Protein AF-A0A946QAV5-F1 (afdb_monomer)

Radius of gyration: 17.62 Å; Cα contacts (8 Å, |Δi|>4): 30; chains: 1; bounding box: 37×36×40 Å

Nearest PDB structures (foldseek):
  7kvb-assembly1_a  TM=5.954E-01  e=5.630E+00  Murray Valley encephalitis virus
  7v3j-assembly1_D  TM=5.761E-01  e=4.257E+00  Dengue virus 2 Thailand/NGS-C/1944

Structure (mmCIF, N/CA/C/O backbone):
data_AF-A0A946QAV5-F1
#
_entry.id   AF-A0A946QAV5-F1
#
loop_
_atom_site.group_PDB
_atom_site.id
_atom_site.type_symbol
_atom_site.label_atom_id
_atom_site.label_alt_id
_atom_site.label_comp_id
_atom_site.label_asym_id
_atom_site.label_entity_id
_atom_site.label_seq_id
_atom_site.pdbx_PDB_ins_code
_atom_site.Cartn_x
_atom_site.Cartn_y
_atom_site.Cartn_z
_atom_site.occupancy
_atom_site.B_iso_or_equiv
_atom_site.auth_seq_id
_atom_site.auth_comp_id
_atom_site.auth_asym_id
_atom_site.auth_atom_id
_atom_site.pdbx_PDB_model_num
ATOM 1 N N . MET A 1 1 ? 8.650 31.275 -22.389 1.00 73.25 1 MET A N 1
ATOM 2 C CA . MET A 1 1 ? 8.679 29.804 -22.529 1.00 73.25 1 MET A CA 1
ATOM 3 C C . MET A 1 1 ? 9.175 29.261 -21.197 1.00 73.25 1 MET A C 1
ATOM 5 O O . MET A 1 1 ? 10.261 29.649 -20.790 1.00 73.25 1 MET A O 1
ATOM 9 N N . PHE A 1 2 ? 8.341 28.544 -20.441 1.00 73.88 2 PHE A N 1
ATOM 10 C CA . PHE A 1 2 ? 8.714 28.080 -19.098 1.00 73.88 2 PHE A CA 1
ATOM 11 C C . PHE A 1 2 ? 9.803 26.992 -19.214 1.00 73.88 2 PHE A C 1
ATOM 13 O O . PHE A 1 2 ? 9.682 26.144 -20.101 1.00 73.88 2 PHE A O 1
ATOM 20 N N . PRO A 1 3 ? 10.872 27.010 -18.394 1.00 84.19 3 PRO A N 1
ATOM 21 C CA . PRO A 1 3 ? 12.006 26.100 -18.551 1.00 84.19 3 PRO A CA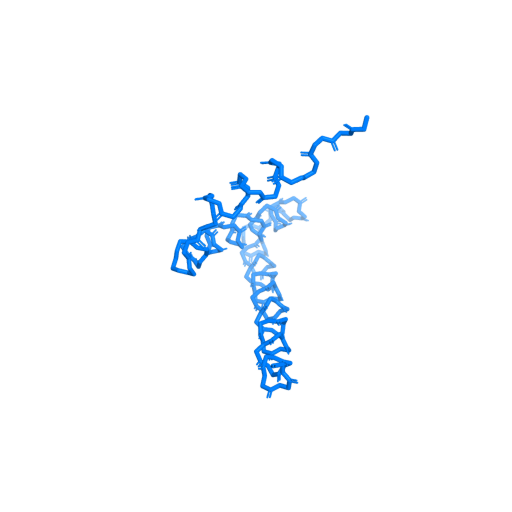 1
ATOM 22 C C . PRO A 1 3 ? 11.672 24.700 -18.013 1.00 84.19 3 PRO A C 1
ATOM 24 O O . PRO A 1 3 ? 12.048 24.332 -16.900 1.00 84.19 3 PRO A O 1
ATOM 27 N N . TRP A 1 4 ? 10.939 23.911 -18.804 1.00 83.69 4 TRP A N 1
ATOM 28 C CA . TRP A 1 4 ? 10.504 22.564 -18.411 1.00 83.69 4 TRP A CA 1
ATOM 29 C C . TRP A 1 4 ? 11.646 21.609 -18.077 1.00 83.69 4 TRP A C 1
ATOM 31 O O . TRP A 1 4 ? 11.510 20.782 -17.182 1.00 83.69 4 TRP A O 1
ATOM 41 N N . ASN A 1 5 ? 12.793 21.772 -18.725 1.00 84.38 5 ASN A N 1
ATOM 42 C CA . ASN A 1 5 ? 13.999 20.997 -18.455 1.00 84.38 5 ASN A CA 1
ATOM 43 C C . ASN A 1 5 ? 14.509 21.157 -17.012 1.00 84.38 5 ASN A C 1
ATOM 45 O O . ASN A 1 5 ? 14.978 20.187 -16.425 1.00 84.38 5 ASN A O 1
ATOM 49 N N . LEU A 1 6 ? 14.396 22.352 -16.422 1.00 80.88 6 LEU A N 1
ATOM 50 C CA . LEU A 1 6 ? 14.846 22.604 -15.049 1.00 80.88 6 LEU A CA 1
ATOM 51 C C . LEU A 1 6 ? 13.900 21.997 -14.008 1.00 80.88 6 LEU A C 1
ATOM 53 O O . LEU A 1 6 ? 14.361 21.523 -12.974 1.00 80.88 6 LEU A O 1
ATOM 57 N N . LEU A 1 7 ? 12.595 21.984 -14.294 1.00 78.25 7 LEU A N 1
ATOM 58 C CA . LEU A 1 7 ? 11.589 21.372 -13.426 1.00 78.25 7 LEU A CA 1
ATOM 59 C C . LEU A 1 7 ? 11.705 19.840 -13.437 1.00 78.25 7 LEU A C 1
ATOM 61 O O . LEU A 1 7 ? 11.724 19.223 -12.379 1.00 78.25 7 LEU A O 1
ATOM 65 N N . LEU A 1 8 ? 11.853 19.233 -14.618 1.00 79.25 8 LEU A N 1
ATOM 66 C CA . LEU A 1 8 ? 12.040 17.784 -14.755 1.00 79.25 8 LEU A CA 1
ATOM 67 C C . LEU A 1 8 ? 13.339 17.312 -14.088 1.00 79.25 8 LEU A C 1
ATOM 69 O O . LEU A 1 8 ? 13.318 16.342 -13.341 1.00 79.25 8 LEU A O 1
ATOM 73 N N . ALA A 1 9 ? 14.439 18.052 -14.258 1.00 73.44 9 ALA A N 1
ATOM 74 C CA . ALA A 1 9 ? 15.708 17.748 -13.595 1.00 73.44 9 ALA A CA 1
ATOM 75 C C . ALA A 1 9 ? 15.674 17.961 -12.068 1.00 73.44 9 ALA A C 1
ATOM 77 O O . ALA A 1 9 ? 16.503 17.413 -11.343 1.00 73.44 9 ALA A O 1
ATOM 78 N N . ALA A 1 10 ? 14.763 18.795 -11.556 1.00 67.5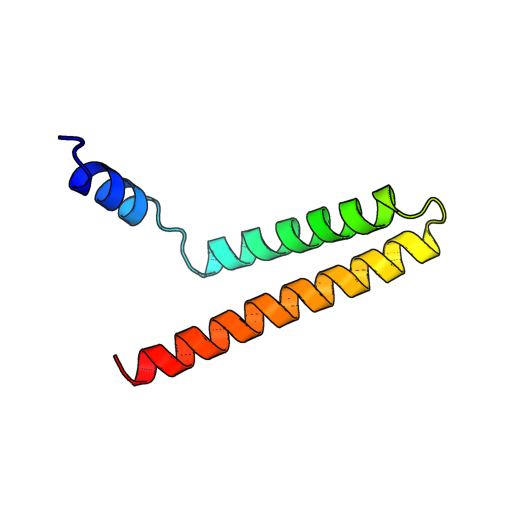6 10 ALA A N 1
ATOM 79 C CA . ALA A 1 10 ? 14.514 18.889 -10.118 1.00 67.56 10 ALA A CA 1
ATOM 80 C C . ALA A 1 10 ? 13.739 17.657 -9.621 1.00 67.56 10 ALA A C 1
ATOM 82 O O . ALA A 1 10 ? 14.140 17.050 -8.636 1.00 67.56 10 ALA A O 1
ATOM 83 N N . ILE A 1 11 ? 12.714 17.225 -10.363 1.00 71.88 11 ILE A N 1
ATOM 84 C CA . ILE A 1 11 ? 11.913 16.030 -10.048 1.00 71.88 11 ILE A CA 1
ATOM 85 C C . ILE A 1 11 ? 12.764 14.751 -10.081 1.00 71.88 11 ILE A C 1
ATOM 87 O O . ILE A 1 11 ? 12.627 13.912 -9.198 1.00 71.88 11 ILE A O 1
ATOM 91 N N . GLU A 1 12 ? 13.662 14.604 -11.060 1.00 70.94 12 GLU A N 1
ATOM 92 C CA . GLU A 1 12 ? 14.584 13.459 -11.131 1.00 70.94 12 GLU A CA 1
ATOM 93 C C . GLU A 1 12 ? 15.582 13.428 -9.968 1.00 70.94 12 GLU A C 1
ATOM 95 O O . GLU A 1 12 ? 15.959 12.350 -9.516 1.00 70.94 12 GLU A O 1
ATOM 100 N N . ARG A 1 13 ? 16.012 14.595 -9.469 1.00 65.94 13 ARG A N 1
ATOM 101 C CA . ARG A 1 13 ? 16.955 14.682 -8.342 1.00 65.94 13 ARG A CA 1
ATOM 102 C C . ARG A 1 13 ? 16.317 14.365 -6.993 1.00 65.94 13 ARG A C 1
ATOM 104 O O . ARG A 1 13 ? 17.010 13.833 -6.134 1.00 65.94 13 ARG A O 1
ATOM 111 N N . ASP A 1 14 ? 15.026 14.640 -6.844 1.00 66.06 14 ASP A N 1
ATOM 112 C CA . ASP A 1 14 ? 14.235 14.307 -5.653 1.00 66.06 14 ASP A CA 1
ATOM 113 C C . ASP A 1 14 ? 13.465 12.981 -5.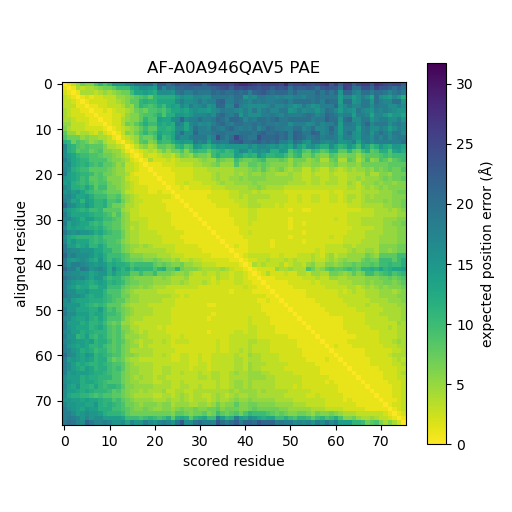809 1.00 66.06 14 ASP A C 1
ATOM 115 O O . ASP A 1 14 ? 12.544 12.686 -5.040 1.00 66.06 14 ASP A O 1
ATOM 119 N N . ALA A 1 15 ? 13.812 12.166 -6.812 1.00 72.25 15 ALA A N 1
ATOM 120 C CA . ALA A 1 15 ? 13.158 10.888 -7.044 1.00 72.25 15 ALA A CA 1
ATOM 121 C C . ALA A 1 15 ? 13.418 9.944 -5.861 1.00 72.25 15 ALA A C 1
ATOM 123 O O . ALA A 1 15 ? 14.515 9.412 -5.687 1.00 72.25 15 ALA A O 1
ATOM 124 N N . MET A 1 16 ? 12.383 9.735 -5.045 1.00 75.44 16 MET A N 1
ATOM 125 C CA . MET A 1 16 ? 12.449 8.833 -3.899 1.00 75.44 16 MET A CA 1
ATOM 126 C C . MET A 1 16 ? 12.813 7.425 -4.349 1.00 75.44 16 MET A C 1
ATOM 128 O O . MET A 1 16 ? 12.255 6.902 -5.323 1.00 75.44 16 MET A O 1
ATOM 132 N N . SER A 1 17 ? 13.696 6.786 -3.589 1.00 84.88 17 SER A N 1
ATOM 133 C CA . SER A 1 17 ? 14.014 5.377 -3.782 1.00 84.88 17 SER A CA 1
ATOM 134 C C . SER A 1 17 ? 12.750 4.517 -3.652 1.00 84.88 17 SER A C 1
ATOM 136 O O . SER A 1 17 ? 11.811 4.857 -2.928 1.00 84.88 17 SER A O 1
ATOM 138 N N . GLY A 1 18 ? 12.719 3.356 -4.315 1.00 82.31 18 GLY A N 1
ATOM 139 C CA . GLY A 1 18 ? 11.558 2.458 -4.239 1.00 82.31 18 GLY A CA 1
ATOM 140 C C . GLY A 1 18 ? 11.204 2.039 -2.803 1.00 82.31 18 GLY A C 1
ATOM 141 O O . GLY A 1 18 ? 10.035 1.839 -2.483 1.00 82.31 18 GLY A O 1
ATOM 142 N N . ILE A 1 19 ? 12.198 1.976 -1.911 1.00 86.06 19 ILE A N 1
ATOM 143 C CA . ILE A 1 19 ? 11.998 1.679 -0.487 1.00 86.06 19 ILE A CA 1
ATOM 144 C C . ILE A 1 19 ? 11.281 2.836 0.212 1.00 86.06 19 ILE A C 1
ATOM 146 O O . ILE A 1 19 ? 10.316 2.603 0.933 1.00 86.06 19 ILE A O 1
ATOM 150 N N . GLU A 1 20 ? 11.705 4.077 -0.017 1.00 88.06 20 GLU A N 1
ATOM 151 C CA . GLU A 1 20 ? 11.046 5.259 0.550 1.00 88.06 20 GLU A CA 1
ATOM 152 C C . GLU A 1 20 ? 9.605 5.402 0.049 1.00 88.06 20 GLU A C 1
ATOM 154 O O . GLU A 1 20 ? 8.707 5.716 0.831 1.00 88.06 20 GLU A O 1
ATOM 159 N N . GLN A 1 21 ? 9.359 5.088 -1.226 1.00 86.06 21 GLN A N 1
ATOM 160 C CA . GLN A 1 21 ? 8.007 5.059 -1.788 1.00 86.06 21 GLN A CA 1
ATOM 161 C C . GLN A 1 21 ? 7.127 4.015 -1.090 1.00 86.06 21 GLN A C 1
ATOM 163 O O . GLN A 1 21 ? 5.992 4.318 -0.725 1.00 86.06 21 GLN A O 1
ATOM 168 N N . LEU A 1 22 ? 7.645 2.806 -0.843 1.00 86.12 22 LEU A N 1
ATOM 169 C CA . LEU A 1 22 ? 6.924 1.763 -0.103 1.00 86.12 22 LEU A CA 1
ATOM 170 C C . LEU A 1 22 ? 6.675 2.155 1.361 1.00 86.12 22 LEU A C 1
ATOM 172 O O . LEU A 1 22 ? 5.582 1.925 1.885 1.00 86.12 22 LEU A O 1
ATOM 176 N N . LEU A 1 23 ? 7.661 2.782 2.008 1.00 90.56 23 LEU A N 1
ATOM 177 C CA . LEU A 1 23 ? 7.545 3.272 3.383 1.00 90.56 23 LEU A CA 1
ATOM 178 C C . LEU A 1 23 ? 6.488 4.369 3.519 1.00 90.56 23 LEU A C 1
ATOM 180 O O . LEU A 1 23 ? 5.800 4.408 4.536 1.00 90.56 23 LEU A O 1
ATOM 184 N N . LEU A 1 24 ? 6.324 5.226 2.508 1.00 90.44 24 LEU A N 1
ATOM 185 C CA . LEU A 1 24 ? 5.257 6.229 2.471 1.00 90.44 24 LEU A CA 1
ATOM 186 C C . LEU A 1 24 ? 3.909 5.660 2.030 1.00 90.44 24 LEU A C 1
ATOM 188 O O . LEU A 1 24 ? 2.865 6.142 2.472 1.00 90.44 24 LEU A O 1
ATOM 192 N N . PHE A 1 25 ? 3.907 4.630 1.188 1.00 90.31 25 PHE A N 1
ATOM 193 C CA . PHE A 1 25 ? 2.680 4.007 0.706 1.00 90.31 25 PHE A CA 1
ATOM 194 C C . PHE A 1 25 ? 1.843 3.445 1.858 1.00 90.31 25 PHE A C 1
ATOM 196 O O . PHE A 1 25 ? 0.635 3.679 1.922 1.00 90.31 25 PHE A O 1
ATOM 203 N N . PHE A 1 26 ? 2.483 2.761 2.809 1.00 92.06 26 PHE A N 1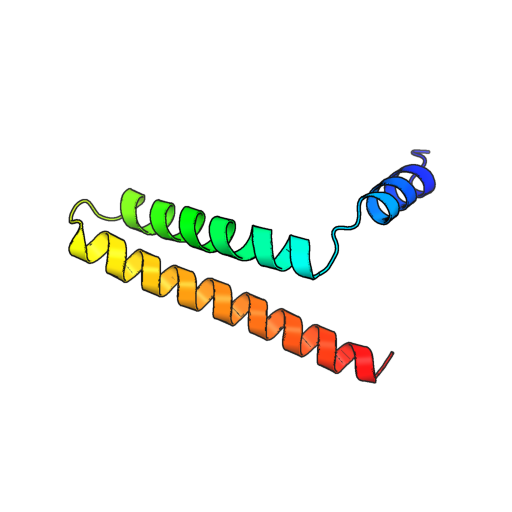
ATOM 204 C CA . PHE A 1 26 ? 1.792 2.157 3.947 1.00 92.06 26 PHE A CA 1
ATOM 205 C C . PHE A 1 26 ? 0.985 3.158 4.805 1.00 92.06 26 PHE A C 1
ATOM 207 O O . PHE A 1 26 ? -0.230 2.970 4.933 1.00 92.06 26 PHE A O 1
ATOM 214 N N . PRO A 1 27 ? 1.579 4.228 5.379 1.00 94.31 27 PRO A N 1
ATOM 215 C CA . PRO A 1 27 ? 0.829 5.196 6.175 1.00 94.31 27 PRO A CA 1
ATOM 216 C C . PRO A 1 27 ? -0.230 5.918 5.340 1.00 94.31 27 PRO A C 1
ATOM 218 O O . PRO A 1 27 ? -1.306 6.219 5.853 1.00 94.31 27 PRO A O 1
ATOM 221 N N . LEU A 1 28 ? 0.024 6.146 4.050 1.00 93.50 28 LEU A N 1
ATOM 222 C CA . LEU A 1 28 ? -0.920 6.815 3.162 1.00 93.50 28 LEU A CA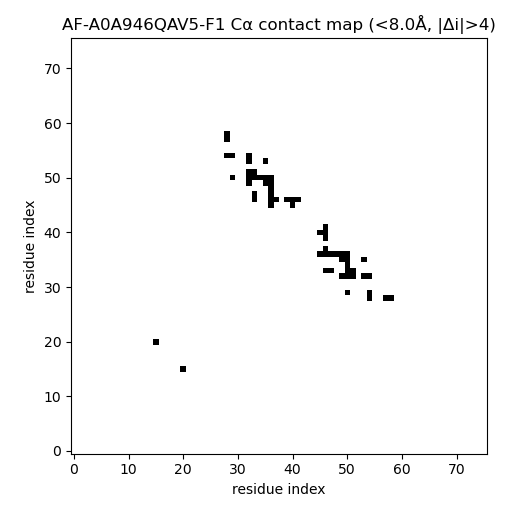 1
ATOM 223 C C . LEU A 1 28 ? -2.183 5.974 2.932 1.00 93.50 28 LEU A C 1
ATOM 225 O O . LEU A 1 28 ? -3.298 6.483 3.074 1.00 93.50 28 LEU A O 1
ATOM 229 N N . VAL A 1 29 ? -2.032 4.675 2.658 1.00 95.44 29 VAL A N 1
ATOM 230 C CA . 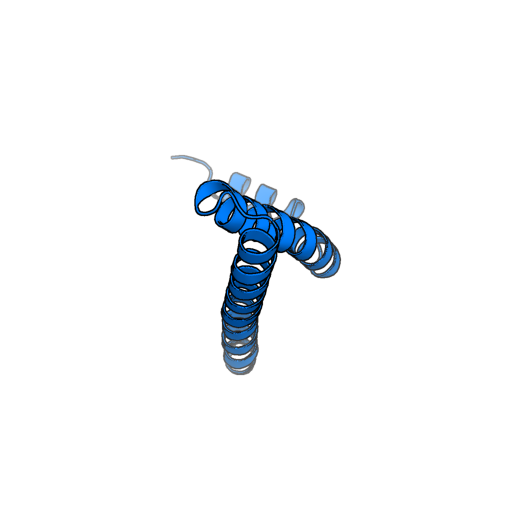VAL A 1 29 ? -3.161 3.737 2.541 1.00 95.44 29 VAL A CA 1
ATOM 231 C C . VAL A 1 29 ? -3.894 3.598 3.872 1.00 95.44 29 VAL A C 1
ATOM 233 O O . VAL A 1 29 ? -5.126 3.618 3.900 1.00 95.44 29 VAL A O 1
ATOM 236 N N . LEU A 1 30 ? -3.158 3.497 4.979 1.00 94.94 30 LEU A N 1
ATOM 237 C CA . LEU A 1 30 ? -3.742 3.325 6.306 1.00 94.94 30 LEU A CA 1
ATOM 238 C C . LEU A 1 30 ? -4.592 4.538 6.717 1.00 94.94 30 LEU A C 1
ATOM 240 O O . LEU A 1 30 ? -5.755 4.374 7.089 1.00 94.94 30 LEU A O 1
ATOM 244 N N . ILE A 1 31 ? -4.042 5.751 6.602 1.00 96.69 31 ILE A N 1
ATOM 245 C CA . ILE A 1 31 ? -4.731 6.990 6.985 1.00 96.69 31 ILE A CA 1
ATOM 246 C C . ILE A 1 31 ? -5.918 7.256 6.055 1.00 96.69 31 ILE A C 1
ATOM 248 O O . ILE A 1 31 ? -7.019 7.505 6.542 1.00 96.69 31 ILE A O 1
ATOM 252 N N . SER A 1 32 ? -5.737 7.163 4.733 1.00 95.00 32 SER A N 1
ATOM 253 C CA . SER A 1 32 ? -6.825 7.414 3.773 1.00 95.00 32 SER A CA 1
ATOM 254 C C . SER A 1 32 ? -8.005 6.456 3.963 1.00 95.00 32 SER A C 1
ATOM 256 O O . SER A 1 32 ? -9.162 6.883 3.962 1.00 95.00 32 SER A O 1
ATOM 258 N N . SER A 1 33 ? -7.726 5.175 4.207 1.00 95.94 33 SER A N 1
ATOM 259 C CA . SER A 1 33 ? -8.765 4.171 4.436 1.00 95.94 33 SER A CA 1
ATOM 260 C C . SER A 1 33 ? -9.486 4.375 5.768 1.00 95.94 33 SER A C 1
ATOM 262 O O . SER A 1 33 ? -10.705 4.209 5.847 1.00 95.94 33 SER A O 1
ATOM 264 N N . LEU A 1 34 ? -8.757 4.779 6.813 1.00 95.00 34 LEU A N 1
ATOM 265 C CA . LEU A 1 34 ? -9.348 5.102 8.110 1.00 95.00 34 LEU A CA 1
ATOM 266 C C . LEU A 1 34 ? -10.258 6.334 8.015 1.00 95.00 34 LEU A C 1
ATOM 268 O O . LEU A 1 34 ? -11.388 6.286 8.497 1.00 95.00 34 LEU A O 1
ATOM 272 N N . VAL A 1 35 ? -9.810 7.398 7.341 1.00 96.44 35 VAL A N 1
ATOM 273 C CA . VAL A 1 35 ? -10.616 8.605 7.084 1.00 96.44 35 VAL A CA 1
ATOM 274 C C . VAL A 1 35 ? -11.899 8.251 6.330 1.00 96.44 35 VAL A C 1
ATOM 276 O O . VAL A 1 35 ? -12.981 8.716 6.696 1.00 96.44 35 VAL A O 1
ATOM 279 N N . TYR A 1 36 ? -11.814 7.374 5.328 1.00 94.25 36 TYR A N 1
ATOM 280 C CA . TYR A 1 36 ? -12.998 6.885 4.623 1.00 94.25 36 TYR A CA 1
ATOM 281 C C . TYR A 1 36 ? -13.987 6.172 5.563 1.00 94.25 36 TYR A C 1
ATOM 283 O O . TYR A 1 36 ? -15.187 6.443 5.525 1.00 94.25 36 TYR A O 1
ATOM 291 N N . GLY A 1 37 ? -13.501 5.282 6.434 1.00 92.44 37 GLY A N 1
ATOM 292 C CA . GLY A 1 37 ? -14.359 4.565 7.382 1.00 92.44 37 GLY A CA 1
ATOM 293 C C . GLY A 1 37 ? -15.025 5.497 8.400 1.00 92.44 37 GLY A C 1
ATOM 294 O O . GLY A 1 37 ? -16.229 5.392 8.633 1.00 92.44 37 GLY A O 1
ATOM 295 N N . VAL A 1 38 ? -14.249 6.424 8.972 1.00 95.62 38 VAL A N 1
ATOM 296 C CA . VAL A 1 38 ? -14.693 7.356 10.025 1.00 95.62 38 VAL A CA 1
ATOM 297 C C . VAL A 1 38 ? -15.716 8.363 9.503 1.00 95.62 38 VAL A C 1
ATOM 299 O O . VAL A 1 38 ? -16.666 8.692 10.203 1.00 95.62 38 VAL A O 1
ATOM 302 N N . THR A 1 39 ? -15.566 8.840 8.267 1.00 95.38 39 THR A N 1
ATOM 303 C CA . THR A 1 39 ? -16.509 9.814 7.687 1.00 95.38 39 THR A CA 1
ATOM 304 C C . THR A 1 39 ? -17.874 9.212 7.361 1.00 95.38 39 THR A C 1
ATOM 306 O O . THR A 1 39 ? -18.859 9.943 7.275 1.00 95.38 39 THR A O 1
ATOM 309 N N . ARG A 1 40 ? -17.956 7.887 7.182 1.00 90.44 40 ARG A N 1
ATOM 310 C CA . ARG A 1 40 ? -19.181 7.206 6.739 1.00 90.44 40 ARG A CA 1
ATOM 311 C C . ARG A 1 40 ? -19.935 6.491 7.856 1.00 90.44 40 ARG A C 1
ATOM 313 O O . ARG A 1 40 ? -21.123 6.200 7.701 1.00 90.44 40 ARG A O 1
ATOM 320 N N . HIS A 1 41 ? -19.263 6.170 8.956 1.00 93.19 41 HIS A N 1
ATOM 321 C CA . HIS A 1 41 ? -19.819 5.334 10.012 1.00 93.19 41 HIS A CA 1
ATOM 322 C C . HIS A 1 41 ? -19.434 5.850 11.397 1.00 93.19 41 HIS A C 1
ATOM 324 O O . HIS A 1 41 ? -18.289 6.193 11.641 1.00 93.19 41 HIS A O 1
ATOM 330 N N . GLU A 1 42 ? -20.382 5.815 12.334 1.00 88.75 42 GLU A N 1
ATOM 331 C CA . GLU A 1 42 ? -20.154 6.219 13.734 1.00 88.75 42 GLU A CA 1
ATOM 332 C C . GLU A 1 42 ? -19.771 5.031 14.631 1.00 88.75 42 GLU A C 1
ATOM 334 O O . GLU A 1 42 ? -19.189 5.174 15.703 1.00 88.75 42 GLU A O 1
ATOM 339 N N . ARG A 1 43 ? -20.105 3.812 14.192 1.00 95.50 43 ARG A N 1
ATOM 340 C CA . ARG A 1 43 ? -19.823 2.581 14.930 1.00 95.50 43 ARG A CA 1
ATOM 341 C C . ARG A 1 43 ? -18.406 2.102 14.641 1.00 95.50 43 ARG A C 1
ATOM 343 O O . ARG A 1 43 ? -18.152 1.570 13.5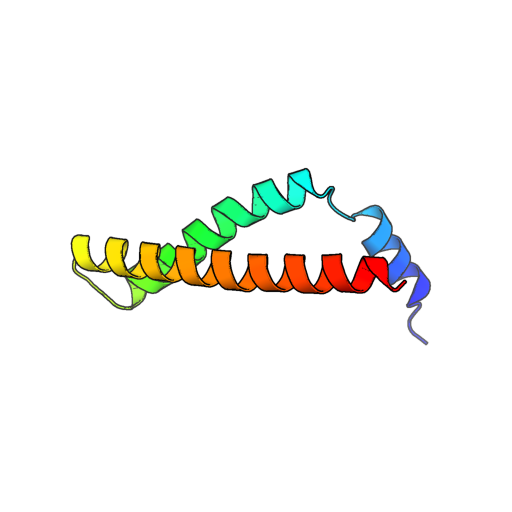61 1.00 95.50 43 ARG A O 1
ATOM 350 N N . TRP A 1 44 ? -17.541 2.156 15.653 1.00 93.38 44 TRP A N 1
ATOM 351 C CA . TRP A 1 44 ? -16.169 1.628 15.636 1.00 93.38 44 TRP A CA 1
ATOM 352 C C . TRP A 1 44 ? -15.968 0.298 14.884 1.00 93.38 44 TRP A C 1
ATOM 354 O O . TRP A 1 44 ? -15.132 0.263 13.982 1.00 93.38 44 TRP A O 1
ATOM 364 N N . PRO A 1 45 ? -16.727 -0.787 15.147 1.00 94.88 45 PRO A N 1
ATOM 365 C CA . PRO A 1 45 ? -16.503 -2.054 14.441 1.00 94.88 45 PRO A CA 1
ATOM 366 C C . PRO A 1 45 ? -16.795 -1.973 12.934 1.00 94.88 45 PRO A C 1
ATOM 368 O O . PRO A 1 45 ? -16.194 -2.701 12.147 1.00 94.88 45 PRO A O 1
ATOM 371 N N . VAL A 1 46 ? -17.701 -1.086 12.511 1.00 93.81 46 VAL 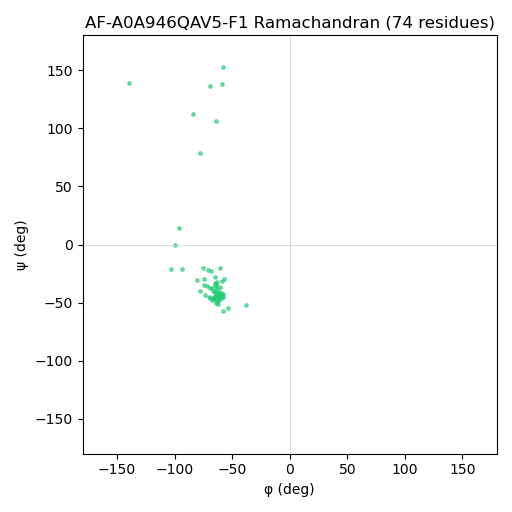A N 1
ATOM 372 C CA . VAL A 1 46 ? -18.017 -0.874 11.091 1.00 93.81 46 VAL A CA 1
ATOM 373 C C . VAL A 1 46 ? -16.939 -0.019 10.428 1.00 93.81 46 VAL A C 1
ATOM 375 O O . VAL A 1 46 ? -16.514 -0.352 9.325 1.00 93.81 46 VAL A O 1
ATOM 378 N N . ILE A 1 47 ? -16.444 1.012 11.125 1.00 95.50 47 ILE A N 1
ATOM 379 C CA . ILE A 1 47 ? -15.332 1.862 10.671 1.00 95.50 47 ILE A CA 1
ATOM 380 C C . ILE A 1 47 ? -14.123 1.001 10.307 1.00 95.50 47 ILE A C 1
ATOM 382 O O . ILE A 1 47 ? -13.650 1.068 9.176 1.00 95.50 47 ILE A O 1
ATOM 386 N N . PHE A 1 48 ? -13.654 0.153 11.230 1.00 95.00 48 PHE A N 1
ATOM 387 C CA . PHE A 1 48 ? -12.467 -0.672 10.988 1.00 95.00 48 PHE A CA 1
ATOM 388 C C . PHE A 1 48 ? -12.669 -1.680 9.857 1.00 95.00 48 PHE A C 1
ATOM 390 O O . PHE A 1 48 ? -11.751 -1.907 9.074 1.00 95.00 48 PHE A O 1
ATOM 397 N N . ARG A 1 49 ? -13.869 -2.258 9.726 1.00 96.31 49 ARG A N 1
ATOM 398 C CA . ARG A 1 49 ? -14.172 -3.203 8.645 1.00 96.31 49 ARG A CA 1
ATOM 399 C C . ARG A 1 49 ? -14.145 -2.534 7.273 1.00 96.31 49 ARG A C 1
ATOM 401 O O . ARG A 1 49 ? -13.548 -3.081 6.347 1.00 96.31 49 ARG A O 1
ATOM 408 N N . GLU A 1 50 ? -14.789 -1.379 7.129 1.00 95.62 50 GLU A N 1
ATOM 409 C CA . GLU A 1 50 ? -14.807 -0.663 5.850 1.00 95.62 50 GLU A CA 1
ATOM 410 C C . GLU A 1 50 ? -13.447 -0.027 5.537 1.00 95.62 50 GLU A C 1
ATOM 412 O O . GLU A 1 50 ? -13.014 -0.069 4.387 1.00 95.62 50 GLU A O 1
ATOM 417 N N . ALA A 1 51 ? -12.727 0.466 6.548 1.00 95.31 51 ALA A N 1
ATOM 418 C CA . ALA A 1 51 ? -11.351 0.927 6.390 1.00 95.31 51 ALA A CA 1
ATOM 419 C C . ALA A 1 51 ? -10.428 -0.212 5.927 1.00 95.31 51 ALA A C 1
ATOM 421 O O . ALA A 1 51 ? -9.695 -0.052 4.958 1.00 95.31 51 ALA A O 1
ATOM 422 N N . ALA A 1 52 ? -10.501 -1.396 6.542 1.00 96.44 52 ALA A N 1
ATOM 423 C CA . ALA A 1 52 ? -9.713 -2.550 6.107 1.00 96.44 52 ALA A CA 1
ATOM 424 C C . ALA A 1 52 ? -10.061 -2.970 4.672 1.00 96.44 52 ALA A C 1
ATOM 426 O O . ALA A 1 52 ? -9.168 -3.222 3.864 1.00 96.44 52 ALA A O 1
ATOM 427 N N . ARG A 1 53 ? -11.355 -2.990 4.324 1.00 96.44 53 ARG A N 1
ATOM 428 C CA . ARG A 1 53 ? -11.804 -3.271 2.955 1.00 96.44 53 ARG A CA 1
ATOM 429 C C . ARG A 1 53 ? -11.221 -2.265 1.959 1.00 96.44 53 ARG A C 1
ATOM 431 O O . ARG A 1 53 ? -10.742 -2.683 0.909 1.00 96.44 53 ARG A O 1
ATOM 438 N N . MET A 1 54 ? -11.235 -0.970 2.276 1.00 96.31 54 MET A N 1
ATOM 439 C CA . MET A 1 54 ? -10.651 0.054 1.403 1.00 96.31 54 MET A CA 1
ATOM 440 C C . MET A 1 54 ? -9.135 -0.061 1.283 1.00 96.31 54 MET A C 1
ATOM 442 O O . MET A 1 54 ? -8.615 0.029 0.174 1.00 96.31 54 MET A O 1
ATOM 446 N N . ALA A 1 55 ? -8.438 -0.353 2.380 1.00 96.19 55 ALA A N 1
ATOM 447 C CA . ALA A 1 55 ? -6.996 -0.565 2.356 1.00 96.19 55 ALA A CA 1
ATOM 448 C C . ALA A 1 55 ? -6.615 -1.730 1.431 1.00 96.19 55 ALA A C 1
ATOM 450 O O . ALA A 1 55 ? -5.673 -1.616 0.646 1.00 96.19 55 ALA A O 1
ATOM 451 N N . VAL A 1 56 ? -7.387 -2.824 1.467 1.00 97.31 56 VAL A N 1
ATOM 452 C CA . VAL A 1 56 ? -7.210 -3.965 0.557 1.00 97.31 56 VAL A CA 1
ATOM 453 C C . VAL A 1 56 ? -7.447 -3.559 -0.897 1.00 97.31 56 VAL A C 1
ATOM 455 O O . VAL A 1 56 ? -6.631 -3.902 -1.747 1.00 97.31 56 VAL A O 1
ATOM 458 N N . TRP A 1 57 ? -8.510 -2.808 -1.201 1.00 97.25 57 TRP A N 1
ATOM 459 C CA . TRP A 1 57 ? -8.779 -2.358 -2.573 1.00 97.25 57 TRP A CA 1
ATOM 460 C C . TRP A 1 57 ? -7.707 -1.408 -3.110 1.00 97.25 57 TRP A C 1
ATOM 462 O O . TRP A 1 57 ? -7.290 -1.564 -4.257 1.00 97.25 57 TRP A O 1
ATOM 472 N N . PHE A 1 58 ? -7.221 -0.470 -2.293 1.00 94.75 58 PHE A N 1
ATOM 473 C CA . PHE A 1 58 ? -6.113 0.409 -2.672 1.00 94.75 58 PHE A CA 1
ATOM 474 C C . PHE A 1 58 ? -4.821 -0.371 -2.899 1.00 94.75 58 PHE A C 1
ATOM 476 O O . PHE A 1 58 ? -4.174 -0.188 -3.928 1.00 94.75 58 PHE A O 1
ATOM 483 N N . GLY A 1 59 ? -4.473 -1.280 -1.986 1.00 94.56 59 GLY A N 1
ATOM 484 C CA . GLY A 1 59 ? -3.318 -2.162 -2.148 1.00 94.56 59 GLY A CA 1
ATOM 485 C C . GLY A 1 59 ? -3.411 -3.015 -3.413 1.00 94.56 59 GLY A C 1
ATOM 486 O O . GLY A 1 59 ? -2.451 -3.087 -4.177 1.00 94.56 59 GLY A O 1
ATOM 487 N N . PHE A 1 60 ? -4.580 -3.606 -3.668 1.00 96.62 60 PHE A N 1
ATOM 488 C CA . PHE A 1 60 ? -4.832 -4.429 -4.848 1.00 96.62 60 PHE A CA 1
ATOM 489 C C . PHE A 1 60 ? -4.691 -3.625 -6.141 1.00 96.62 60 PHE A C 1
ATOM 491 O O . PHE A 1 60 ? -3.937 -4.022 -7.025 1.00 96.62 60 PHE A O 1
ATOM 498 N N . PHE A 1 61 ? -5.363 -2.477 -6.241 1.00 96.06 61 PHE A N 1
ATOM 499 C CA . PHE A 1 61 ? -5.308 -1.640 -7.437 1.00 96.06 61 PHE A CA 1
ATOM 500 C C . PHE A 1 61 ? -3.885 -1.149 -7.729 1.00 96.06 61 PHE A C 1
ATOM 502 O O . PHE A 1 61 ? -3.400 -1.299 -8.852 1.00 96.06 61 PHE A O 1
ATOM 509 N N . THR A 1 62 ? -3.189 -0.628 -6.715 1.00 93.31 62 THR A N 1
ATOM 510 C CA . THR A 1 62 ? -1.797 -0.190 -6.861 1.00 93.31 62 THR A CA 1
ATOM 511 C C . THR A 1 62 ? -0.892 -1.356 -7.253 1.00 93.31 62 THR A C 1
ATOM 513 O O . THR A 1 62 ? -0.103 -1.225 -8.185 1.00 93.31 62 THR A O 1
ATOM 516 N N . GLY A 1 63 ? -1.042 -2.521 -6.618 1.00 93.50 63 GLY A N 1
ATOM 517 C CA . GLY A 1 63 ? -0.300 -3.730 -6.977 1.00 93.50 63 GLY A CA 1
ATOM 518 C C . GLY A 1 63 ? -0.529 -4.158 -8.429 1.00 93.50 63 GLY A C 1
ATOM 519 O O . GLY A 1 63 ? 0.431 -4.450 -9.139 1.00 93.50 63 GLY A O 1
ATOM 520 N N . CYS A 1 64 ? -1.775 -4.120 -8.911 1.00 96.81 64 CYS A N 1
ATOM 521 C CA . CYS A 1 64 ? -2.087 -4.384 -10.315 1.00 96.81 64 CYS A CA 1
ATOM 522 C C . CYS A 1 64 ? -1.381 -3.400 -11.254 1.00 96.81 64 CYS A C 1
ATOM 524 O O . CYS A 1 64 ? -0.813 -3.831 -12.255 1.00 96.81 64 CYS A O 1
ATOM 526 N N . MET A 1 65 ? -1.367 -2.103 -10.932 1.00 94.88 65 MET A N 1
ATOM 527 C CA . MET A 1 65 ? -0.635 -1.107 -11.723 1.00 94.88 65 MET A CA 1
ATOM 528 C C . MET A 1 65 ? 0.866 -1.407 -11.768 1.00 94.88 65 MET A C 1
ATOM 530 O O . MET A 1 65 ? 1.450 -1.391 -12.851 1.00 94.88 65 MET A O 1
ATOM 534 N N . PHE A 1 66 ? 1.476 -1.766 -10.634 1.00 91.44 66 PHE A N 1
ATOM 535 C CA . PHE A 1 66 ? 2.881 -2.185 -10.593 1.00 91.44 66 PHE A CA 1
ATOM 536 C C . PHE A 1 66 ? 3.147 -3.406 -11.475 1.00 91.44 66 PHE A C 1
ATOM 538 O O . PHE A 1 66 ? 4.125 -3.407 -12.216 1.00 91.44 66 PHE A O 1
ATOM 545 N N . ILE A 1 67 ? 2.273 -4.417 -11.447 1.00 95.31 67 ILE A N 1
ATOM 546 C CA . ILE A 1 67 ? 2.403 -5.610 -12.297 1.00 95.31 67 ILE A CA 1
ATOM 547 C C . ILE A 1 67 ? 2.333 -5.235 -13.780 1.00 95.31 67 ILE A C 1
ATOM 549 O O . ILE A 1 67 ? 3.146 -5.717 -14.564 1.00 95.31 67 ILE A O 1
ATOM 553 N N . VAL A 1 68 ? 1.390 -4.372 -14.174 1.00 95.50 68 VAL A N 1
ATOM 554 C CA . VAL A 1 68 ? 1.250 -3.925 -15.570 1.00 95.50 68 VAL A CA 1
ATOM 555 C C . VAL A 1 68 ? 2.501 -3.167 -16.013 1.00 95.50 68 VAL A C 1
ATOM 557 O O . VAL A 1 68 ? 3.067 -3.498 -17.052 1.00 95.50 68 VAL A O 1
ATOM 560 N N . VAL A 1 69 ? 2.969 -2.195 -15.227 1.00 91.75 69 VAL A N 1
ATOM 561 C CA . VAL A 1 69 ? 4.185 -1.428 -15.552 1.00 91.75 69 VAL A CA 1
ATOM 562 C C . VAL A 1 69 ? 5.408 -2.343 -15.621 1.00 91.75 69 VAL A C 1
ATOM 564 O O . VAL A 1 69 ? 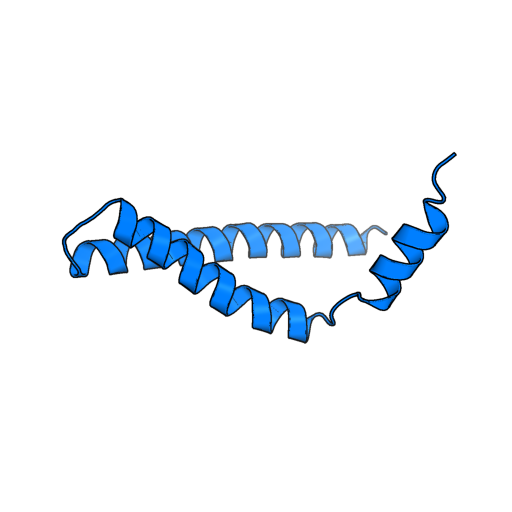6.202 -2.234 -16.552 1.00 91.75 69 VAL A O 1
ATOM 567 N N . PHE A 1 70 ? 5.533 -3.289 -14.690 1.00 90.75 70 PHE A N 1
ATOM 568 C CA . PHE A 1 70 ? 6.609 -4.277 -14.692 1.00 90.75 70 PHE A CA 1
ATOM 569 C C . PHE A 1 70 ? 6.569 -5.174 -15.936 1.00 90.75 70 PHE A C 1
ATOM 571 O O . PHE A 1 70 ? 7.599 -5.399 -16.565 1.00 90.75 70 PHE A O 1
ATOM 578 N N . ALA A 1 71 ? 5.385 -5.641 -16.338 1.00 95.69 71 ALA A N 1
ATOM 579 C CA . ALA A 1 71 ? 5.220 -6.437 -17.551 1.00 95.69 71 ALA A CA 1
ATOM 580 C C . ALA A 1 71 ? 5.577 -5.637 -18.814 1.00 95.69 71 ALA A C 1
ATOM 582 O O . ALA A 1 71 ? 6.263 -6.153 -19.693 1.00 95.69 71 ALA A O 1
ATOM 583 N N . LEU A 1 72 ? 5.157 -4.370 -18.894 1.00 95.12 72 LEU A N 1
ATOM 584 C CA . LEU A 1 72 ? 5.501 -3.479 -20.007 1.00 95.12 72 LEU A CA 1
ATOM 585 C C . LEU A 1 72 ? 6.999 -3.170 -20.066 1.00 95.12 72 LEU A C 1
ATOM 587 O O . LEU A 1 72 ? 7.545 -3.075 -21.161 1.00 95.12 72 LEU A O 1
ATOM 591 N N . SER A 1 73 ? 7.676 -3.086 -18.917 1.00 91.38 73 SER A N 1
ATOM 592 C CA . SER A 1 73 ? 9.132 -2.917 -18.861 1.00 91.38 73 SER A CA 1
ATOM 593 C C . SER A 1 73 ? 9.897 -4.061 -19.530 1.00 91.38 73 SER A C 1
ATOM 595 O O . SER A 1 73 ? 11.053 -3.868 -19.877 1.00 91.38 73 SER A O 1
ATOM 597 N N . TRP A 1 74 ? 9.291 -5.239 -19.715 1.00 92.06 74 TRP A N 1
ATOM 598 C CA . TRP A 1 74 ? 9.921 -6.348 -20.438 1.00 92.06 74 TRP A CA 1
ATOM 599 C C . TRP A 1 74 ? 9.939 -6.142 -21.959 1.00 92.06 74 TRP A C 1
ATOM 601 O O . TRP A 1 74 ? 10.713 -6.783 -22.667 1.00 92.06 74 TRP A O 1
ATOM 611 N N . PHE A 1 75 ? 9.064 -5.271 -22.465 1.00 90.25 75 PHE A N 1
ATOM 612 C CA . PHE A 1 75 ? 8.942 -4.939 -23.886 1.00 90.25 75 PHE A CA 1
ATOM 613 C C . PHE A 1 75 ? 9.647 -3.627 -24.262 1.00 90.25 75 PHE A C 1
ATOM 615 O O . PHE A 1 75 ? 9.596 -3.239 -25.430 1.00 90.25 75 PHE A O 1
ATOM 622 N N . ASN A 1 76 ? 10.271 -2.950 -23.292 1.00 65.81 76 ASN A N 1
ATOM 623 C CA . ASN A 1 76 ? 10.993 -1.689 -23.452 1.00 65.81 76 ASN A CA 1
ATOM 624 C C . ASN A 1 76 ? 12.499 -1.901 -23.298 1.00 65.81 76 ASN A C 1
ATOM 626 O O . ASN A 1 76 ? 13.239 -1.524 -24.229 1.00 65.81 76 ASN A O 1
#

Mean predicted aligned error: 7.09 Å

Sequence (76 aa):
MFPWNLLLAAIERDAMSGIEQLLLFFPLVLISSLVYGVTRHERWPVIFREAARMAVWFGFFTGCMFIVVFALSWFN

Solvent-accessible surface area (backbone atoms only — not comparable to full-atom values): 4261 Å² total; per-residue (Å²): 133,82,68,59,69,61,55,52,57,47,52,63,72,66,56,68,52,73,65,56,50,53,63,50,45,53,59,51,42,52,51,55,16,43,53,55,13,55,78,75,38,89,51,65,76,56,16,55,52,49,11,50,52,42,33,50,51,52,51,50,54,53,49,52,50,52,51,52,54,56,58,52,56,76,80,109

Foldseek 3Di:
DDPVVVVVVVCVVPPDDPVVVVVVLVVVLQVVLLVVLVVPDPDPVSSVVSSVVSSVVVVVVVVVVVVVVVVVVVVD

Secondary structure (DSSP, 8-state):
---HHHHHHHHHHT---HHHHHHHHHHHHHHHHHHHHHHH-SSHHHHHHHHHHHHHHHHHHHHHHHHHHHHHHT--

pLDDT: mean 89.16, std 8.89, range [65.81, 97.31]